Protein AF-A0AAN3H4D5-F1 (afdb_monomer_lite)

Organism: Escherichia coli (NCBI:txid562)

InterPro domains:
  IPR025048 Protein of unknown function DUF3987) [PF13148] (31-76)

Secondary structure (DSSP, 8-state):
-----PPPPP-GGGS-HHHHHHHHHHHHHH---HHHHHHHHHHHHHHHHHTT-EEEETTTEEEE--------PPP-

Radius of gyration: 16.12 Å; chains: 1; bounding box: 37×39×41 Å

Structure (mmCIF, N/CA/C/O backbone):
data_AF-A0AAN3H4D5-F1
#
_entry.id   AF-A0AAN3H4D5-F1
#
loop_
_atom_site.group_PDB
_atom_site.id
_atom_site.type_symbol
_atom_site.label_atom_id
_atom_site.label_alt_id
_atom_site.label_comp_id
_atom_site.label_asym_id
_atom_site.label_entity_id
_atom_site.label_seq_id
_atom_site.pdbx_PDB_ins_code
_atom_site.Cartn_x
_atom_site.Cartn_y
_atom_site.Cartn_z
_atom_site.occupancy
_atom_site.B_iso_or_equiv
_atom_site.auth_seq_id
_atom_site.auth_comp_id
_atom_site.auth_asym_id
_atom_site.auth_atom_id
_atom_site.pdbx_PDB_model_num
ATOM 1 N N . MET A 1 1 ? -22.893 32.616 6.308 1.00 48.78 1 MET A N 1
ATOM 2 C CA . MET A 1 1 ? -22.814 31.311 6.994 1.00 48.78 1 MET A CA 1
ATOM 3 C C . MET A 1 1 ? -21.796 30.472 6.235 1.00 48.78 1 MET A C 1
ATOM 5 O O . MET A 1 1 ? -22.056 30.222 5.063 1.00 48.78 1 MET A O 1
ATOM 9 N N . PRO A 1 2 ? -20.618 30.138 6.787 1.00 53.78 2 PRO A N 1
ATOM 10 C CA . PRO A 1 2 ? -19.708 29.234 6.093 1.00 53.78 2 PRO A CA 1
ATOM 11 C C . PRO A 1 2 ? -20.338 27.834 6.074 1.00 53.78 2 PRO A C 1
ATOM 13 O O . PRO A 1 2 ? -20.826 27.365 7.101 1.00 53.78 2 PRO A O 1
ATOM 16 N N . TYR A 1 3 ? -20.379 27.196 4.905 1.00 56.09 3 TYR A N 1
ATOM 17 C CA . TYR A 1 3 ? -20.692 25.773 4.801 1.00 56.09 3 TYR A CA 1
ATOM 18 C C . TYR A 1 3 ? -19.528 25.017 5.445 1.00 56.09 3 TYR A C 1
ATOM 20 O O . TYR A 1 3 ? -18.468 24.879 4.841 1.00 56.09 3 TYR A O 1
ATOM 28 N N . PHE A 1 4 ? -19.694 24.571 6.689 1.00 56.75 4 PHE A N 1
ATOM 29 C CA . PHE A 1 4 ? -18.839 23.517 7.217 1.00 56.75 4 PHE A CA 1
ATOM 30 C C . PHE A 1 4 ? -19.200 22.245 6.449 1.00 56.75 4 PHE A C 1
ATOM 32 O O . PHE A 1 4 ? -20.262 21.663 6.663 1.00 56.75 4 PHE A O 1
ATOM 39 N N . GLN A 1 5 ? -18.350 21.868 5.494 1.00 53.75 5 GLN A N 1
ATOM 40 C CA . GLN A 1 5 ? -18.392 20.551 4.875 1.00 53.75 5 GLN A CA 1
ATOM 41 C C . GLN A 1 5 ? -18.167 19.544 6.011 1.00 53.75 5 GLN A C 1
ATOM 43 O O . GLN A 1 5 ? -17.105 19.559 6.635 1.00 53.75 5 GLN A O 1
ATOM 48 N N . TYR A 1 6 ? -19.166 18.719 6.334 1.00 56.72 6 TYR A N 1
ATOM 49 C CA . TYR A 1 6 ? -18.903 17.551 7.173 1.00 56.72 6 TYR A CA 1
ATOM 50 C C . TYR A 1 6 ? -17.842 16.712 6.455 1.00 56.72 6 TYR A C 1
ATOM 52 O O . TYR A 1 6 ? -17.951 16.562 5.236 1.00 56.72 6 TYR A O 1
ATOM 6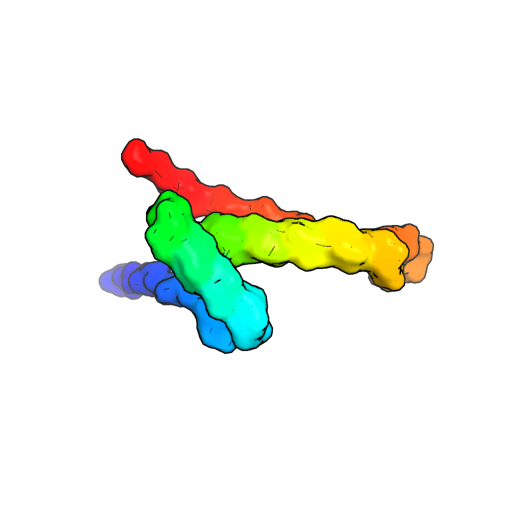0 N N . PRO A 1 7 ? -16.799 16.224 7.150 1.00 63.94 7 PRO A N 1
ATOM 61 C CA . PRO A 1 7 ? -15.820 15.368 6.507 1.00 63.94 7 PRO A CA 1
ATOM 62 C C . PRO A 1 7 ? -16.562 14.167 5.926 1.00 63.94 7 PRO A C 1
ATOM 64 O O . PRO A 1 7 ? -17.255 13.455 6.656 1.00 63.94 7 PRO A O 1
ATOM 67 N N . ASP A 1 8 ? -16.465 13.996 4.608 1.00 68.31 8 ASP A N 1
ATOM 68 C CA . ASP A 1 8 ? -17.036 12.835 3.942 1.00 68.31 8 ASP A CA 1
ATOM 69 C C . ASP A 1 8 ? -16.439 11.570 4.573 1.00 68.31 8 ASP A C 1
ATOM 71 O O . ASP A 1 8 ? -15.242 11.504 4.877 1.00 68.31 8 ASP A O 1
ATOM 75 N N . GLU A 1 9 ? -17.290 10.575 4.812 1.00 83.50 9 GLU A N 1
ATOM 76 C CA . GLU A 1 9 ? -16.869 9.288 5.358 1.00 83.50 9 GLU A CA 1
ATOM 77 C C . GLU A 1 9 ? -15.785 8.664 4.464 1.00 83.50 9 GLU A C 1
ATOM 79 O O . GLU A 1 9 ? -15.779 8.845 3.242 1.00 83.50 9 GLU A O 1
ATOM 84 N N . PHE A 1 10 ? -14.839 7.928 5.061 1.00 89.31 10 PHE A N 1
ATOM 85 C CA . PHE A 1 10 ? -13.758 7.317 4.289 1.00 89.31 10 PHE A CA 1
ATOM 86 C C . PHE A 1 10 ? -14.339 6.417 3.176 1.00 89.31 10 PHE A C 1
ATOM 88 O O . PHE A 1 10 ? -15.139 5.527 3.477 1.00 89.31 10 PHE A O 1
ATOM 95 N N . PRO A 1 11 ? -13.943 6.591 1.897 1.00 93.38 11 PRO A N 1
ATOM 96 C CA . PRO A 1 11 ? -14.645 5.997 0.760 1.00 93.38 11 PRO A CA 1
ATOM 97 C C . PRO A 1 11 ? -14.280 4.518 0.559 1.00 93.38 11 PRO A C 1
ATOM 99 O O . PRO A 1 11 ? -13.611 4.142 -0.406 1.00 93.38 11 PRO A O 1
ATOM 102 N N . LEU A 1 12 ? -14.741 3.648 1.461 1.00 92.94 12 LEU A N 1
ATOM 103 C CA . LEU A 1 12 ? -14.482 2.203 1.417 1.00 92.94 12 LEU A CA 1
ATOM 104 C C . LEU A 1 12 ? -14.961 1.540 0.123 1.00 92.94 12 LEU A C 1
ATOM 106 O O . LEU A 1 12 ? -14.352 0.576 -0.338 1.00 92.94 12 LEU A O 1
ATOM 110 N N . SER A 1 13 ? -16.037 2.047 -0.478 1.00 93.62 13 SER A N 1
ATOM 111 C CA . SER A 1 13 ? -16.591 1.523 -1.730 1.00 93.62 13 SER A CA 1
ATOM 112 C C . SER A 1 13 ? -15.659 1.699 -2.933 1.00 93.62 13 SER A C 1
ATOM 114 O O . SER A 1 13 ? -15.799 0.957 -3.903 1.00 93.62 13 SER A O 1
ATOM 116 N N . SER A 1 14 ? -14.693 2.621 -2.860 1.00 94.75 14 SER A N 1
ATOM 117 C CA . SER A 1 14 ? -13.690 2.850 -3.908 1.00 94.75 14 SER A CA 1
ATOM 118 C C . SER A 1 14 ? -12.554 1.825 -3.892 1.00 94.75 14 SER A C 1
ATOM 120 O O . SER A 1 14 ? -11.797 1.733 -4.859 1.00 94.75 14 SER A O 1
ATOM 122 N N . LEU A 1 15 ? -12.401 1.058 -2.807 1.00 96.19 15 LEU A N 1
ATOM 123 C CA . LEU A 1 15 ? -11.387 0.013 -2.724 1.00 96.19 15 LEU A CA 1
ATOM 124 C C . LEU A 1 15 ? -11.832 -1.244 -3.492 1.00 96.19 15 LEU A C 1
ATOM 126 O O . LEU A 1 15 ? -13.009 -1.616 -3.437 1.00 96.19 15 LEU A O 1
ATOM 130 N N . PRO A 1 16 ? -10.899 -1.958 -4.154 1.00 97.00 16 PRO A N 1
ATOM 131 C CA . PRO A 1 16 ? -11.180 -3.282 -4.698 1.00 97.00 16 PRO A CA 1
ATOM 132 C C . PRO A 1 16 ? -11.745 -4.207 -3.608 1.00 97.00 16 PRO A C 1
ATOM 134 O O . PRO A 1 16 ? -11.218 -4.174 -2.494 1.00 97.00 16 PRO A O 1
ATOM 137 N N . PRO A 1 17 ? -12.750 -5.060 -3.901 1.00 97.31 17 PRO A N 1
ATOM 138 C CA . PRO A 1 17 ? 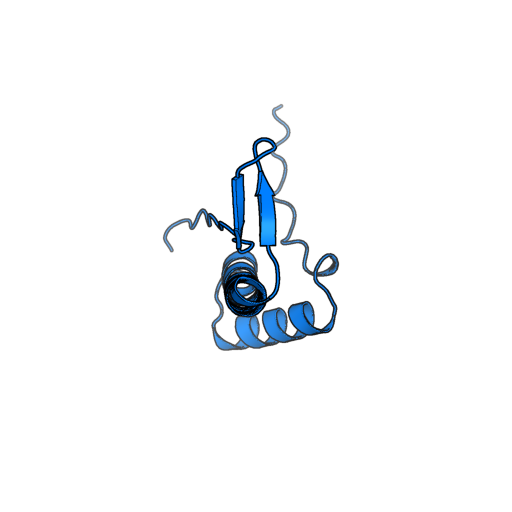-13.456 -5.843 -2.883 1.00 97.31 17 PRO A CA 1
ATOM 139 C C . PRO A 1 17 ? -12.538 -6.599 -1.917 1.00 97.31 17 PRO A C 1
ATOM 141 O O . PRO A 1 17 ? -12.694 -6.472 -0.712 1.00 97.31 17 PRO A O 1
ATOM 144 N N . LEU A 1 18 ? -11.505 -7.275 -2.431 1.00 97.12 18 LEU A N 1
ATOM 145 C CA . LEU A 1 18 ? -10.546 -8.016 -1.606 1.00 97.12 18 LEU A CA 1
ATOM 146 C C . LEU A 1 18 ? -9.811 -7.124 -0.591 1.00 97.12 18 LEU A C 1
ATOM 148 O O . LEU A 1 18 ? -9.634 -7.502 0.562 1.00 97.12 18 LEU A O 1
ATOM 152 N N . ILE A 1 19 ? -9.378 -5.935 -1.019 1.00 97.25 19 ILE A N 1
ATOM 153 C CA . ILE A 1 19 ? -8.666 -4.988 -0.152 1.00 97.25 19 ILE A CA 1
ATOM 154 C C . ILE A 1 19 ? -9.645 -4.349 0.829 1.00 97.25 19 ILE A C 1
ATOM 156 O O . ILE A 1 19 ? -9.321 -4.200 2.002 1.00 97.25 19 ILE A O 1
ATOM 160 N N . ARG A 1 20 ? -10.845 -3.989 0.363 1.00 97.62 20 ARG A N 1
ATOM 161 C CA . ARG A 1 20 ? -11.902 -3.419 1.201 1.00 97.62 20 ARG A CA 1
ATOM 162 C C . ARG A 1 20 ? -12.239 -4.346 2.363 1.00 97.62 20 ARG A C 1
ATOM 164 O O . ARG A 1 20 ? -12.265 -3.892 3.502 1.00 97.62 20 ARG A O 1
ATOM 171 N N . ASP A 1 21 ? -12.476 -5.619 2.076 1.00 97.94 21 ASP A N 1
ATOM 172 C CA . ASP A 1 21 ? -12.904 -6.586 3.082 1.00 97.94 21 ASP A CA 1
ATOM 173 C C . ASP A 1 21 ? -11.777 -6.822 4.111 1.00 97.94 21 ASP A C 1
ATOM 175 O O . ASP A 1 21 ? -12.032 -6.796 5.314 1.00 97.94 21 ASP A O 1
ATOM 179 N N . ALA A 1 22 ? -10.515 -6.890 3.661 1.00 97.31 22 ALA A N 1
ATOM 180 C CA . ALA A 1 22 ? -9.346 -6.954 4.546 1.00 97.31 22 ALA A CA 1
ATOM 181 C C . ALA A 1 22 ? -9.171 -5.693 5.416 1.00 97.31 22 ALA A C 1
ATOM 183 O O . ALA A 1 22 ? -8.801 -5.786 6.586 1.00 97.31 22 ALA A O 1
ATOM 184 N N . VAL A 1 23 ? -9.443 -4.503 4.869 1.00 97.81 23 VAL A N 1
ATOM 185 C CA . VAL A 1 23 ? -9.411 -3.239 5.625 1.00 97.81 23 VAL A CA 1
ATOM 186 C C . VAL A 1 23 ? -10.505 -3.211 6.691 1.00 97.81 23 VAL A C 1
ATOM 188 O O . VAL A 1 23 ? -10.232 -2.788 7.813 1.00 97.81 23 VAL A O 1
ATOM 191 N N . ILE A 1 24 ? -11.717 -3.674 6.370 1.00 97.50 24 ILE A N 1
ATOM 192 C CA . ILE A 1 24 ? -12.828 -3.756 7.330 1.00 97.50 24 ILE A CA 1
ATOM 193 C C . ILE A 1 24 ? -12.464 -4.702 8.478 1.00 97.50 24 ILE A C 1
ATOM 195 O O . ILE A 1 24 ? -12.578 -4.318 9.640 1.00 97.50 24 ILE A O 1
ATOM 199 N N . GLU A 1 25 ? -11.971 -5.903 8.173 1.00 98.19 25 GLU A N 1
ATOM 200 C CA . GLU A 1 25 ? -11.553 -6.877 9.188 1.00 98.19 25 GLU A CA 1
ATOM 201 C C . GLU A 1 25 ? -10.424 -6.324 10.077 1.00 98.19 25 GLU A C 1
ATOM 203 O O . GLU A 1 25 ? -10.512 -6.345 11.307 1.00 98.19 25 GLU A O 1
ATOM 208 N N . ALA A 1 26 ? -9.380 -5.750 9.474 1.00 97.81 26 ALA A N 1
ATOM 209 C CA . ALA A 1 26 ? -8.269 -5.171 10.222 1.00 97.81 26 ALA A CA 1
ATOM 210 C C . ALA A 1 26 ? -8.706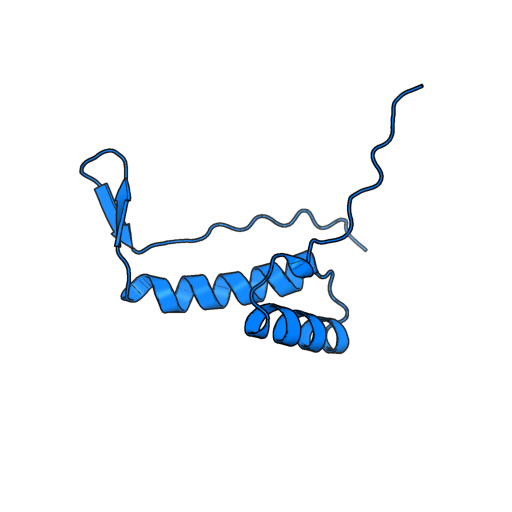 -3.976 11.086 1.00 97.81 26 ALA A C 1
ATOM 212 O O . ALA A 1 26 ? -8.202 -3.804 12.200 1.00 97.81 26 ALA A O 1
ATOM 213 N N . GLN A 1 27 ? -9.659 -3.162 10.621 1.00 97.19 27 GLN A N 1
ATOM 214 C CA . GLN A 1 27 ? -10.228 -2.078 11.420 1.00 97.19 27 GLN A CA 1
ATOM 215 C C . GLN A 1 27 ? -11.030 -2.612 12.609 1.00 97.19 27 GLN A C 1
ATOM 217 O O . GLN A 1 27 ? -10.887 -2.082 13.709 1.00 97.19 27 GLN A O 1
ATOM 222 N N . GLN A 1 28 ? -11.801 -3.685 12.435 1.00 97.44 28 GLN A N 1
ATOM 223 C CA . GLN A 1 28 ? -12.529 -4.324 13.536 1.00 97.44 28 GLN A CA 1
ATOM 224 C C . GLN A 1 28 ? -11.586 -4.873 14.616 1.00 97.44 28 GLN A C 1
ATOM 226 O O . GLN A 1 28 ? -11.913 -4.824 15.800 1.00 97.44 28 GLN A O 1
ATOM 231 N N . ILE A 1 29 ? -10.399 -5.349 14.240 1.00 97.69 29 ILE A N 1
ATOM 232 C CA . ILE A 1 29 ? -9.402 -5.854 15.195 1.00 97.69 29 ILE A CA 1
ATOM 233 C C . ILE A 1 29 ? -8.657 -4.706 15.886 1.00 97.69 29 ILE A C 1
ATOM 235 O O . ILE A 1 29 ? -8.504 -4.699 17.105 1.00 97.69 29 ILE A O 1
ATOM 239 N N . THR A 1 30 ? -8.164 -3.742 15.109 1.00 96.19 30 THR A N 1
ATOM 240 C CA . THR A 1 30 ? -7.264 -2.687 15.608 1.00 96.19 30 THR A CA 1
ATOM 241 C C . THR A 1 30 ? -7.994 -1.492 16.205 1.00 96.19 30 THR A C 1
ATOM 243 O O . THR A 1 30 ? -7.391 -0.737 16.963 1.00 96.19 30 THR A O 1
ATOM 246 N N . GLN A 1 31 ? -9.263 -1.291 15.838 1.00 95.00 31 GLN A N 1
ATOM 247 C CA . GLN A 1 31 ? -10.061 -0.099 16.138 1.00 95.00 31 GLN A CA 1
ATOM 248 C C . GLN A 1 31 ? -9.436 1.218 15.637 1.00 95.00 31 GLN A C 1
ATOM 250 O O . GLN A 1 31 ? -9.868 2.303 16.022 1.00 95.00 31 GLN A O 1
ATOM 255 N N . ALA A 1 32 ? -8.437 1.149 14.750 1.00 92.94 32 ALA A N 1
ATOM 256 C CA . ALA A 1 32 ? -7.809 2.327 14.166 1.00 92.94 32 ALA A CA 1
ATOM 257 C C . ALA A 1 32 ? -8.732 3.001 13.126 1.00 92.94 32 ALA A C 1
ATOM 259 O O . ALA A 1 32 ? -9.580 2.335 12.527 1.00 92.94 32 ALA A O 1
ATOM 260 N N . PRO A 1 33 ? -8.564 4.307 12.847 1.00 91.81 33 PRO A N 1
ATOM 261 C CA . PRO A 1 33 ? -9.328 4.985 11.801 1.00 91.81 33 PRO A CA 1
ATOM 262 C C . PRO A 1 33 ? -9.186 4.291 10.438 1.00 91.81 33 PRO A C 1
ATOM 264 O O . PRO A 1 33 ? -8.077 3.932 10.034 1.00 91.81 33 PRO A O 1
ATOM 267 N N . LEU A 1 34 ? -10.290 4.160 9.690 1.00 93.00 34 LEU A N 1
ATOM 268 C CA . LEU A 1 34 ? -10.322 3.448 8.401 1.00 93.00 34 LEU A CA 1
ATOM 269 C C . LEU A 1 34 ? -9.264 3.942 7.408 1.00 93.00 34 LEU A C 1
ATOM 271 O O . LEU A 1 34 ? -8.633 3.130 6.738 1.00 93.00 34 LEU A O 1
ATOM 275 N N . GLY A 1 35 ? -9.023 5.255 7.351 1.00 92.62 35 GLY A N 1
ATOM 276 C CA . GLY A 1 35 ? -7.991 5.828 6.484 1.00 92.62 35 GLY A CA 1
ATOM 277 C C . GLY A 1 35 ? -6.578 5.335 6.808 1.00 92.62 35 GLY A C 1
ATOM 278 O O . GLY A 1 35 ? -5.800 5.079 5.892 1.00 92.62 35 GLY A O 1
ATOM 279 N N . LEU A 1 36 ? -6.261 5.118 8.089 1.00 93.94 36 LEU A N 1
ATOM 280 C CA . LEU A 1 36 ? -4.962 4.602 8.534 1.00 93.94 36 LEU A CA 1
ATOM 281 C C . LEU A 1 36 ? -4.810 3.116 8.179 1.00 93.94 36 LEU A C 1
ATOM 283 O O . LEU A 1 36 ? -3.773 2.688 7.662 1.00 93.94 36 LEU A O 1
ATOM 287 N N . VAL A 1 37 ? -5.864 2.327 8.397 1.00 96.25 37 VAL A N 1
ATOM 288 C CA . VAL A 1 37 ? -5.874 0.900 8.044 1.00 96.25 37 VAL A CA 1
ATOM 289 C C . VAL A 1 37 ? -5.764 0.718 6.526 1.00 96.25 37 VAL A C 1
ATOM 291 O O . VAL A 1 37 ? -4.939 -0.063 6.049 1.00 96.25 37 VAL A O 1
ATOM 294 N N . ALA A 1 38 ? -6.518 1.500 5.750 1.00 96.19 38 ALA A N 1
ATOM 295 C CA . ALA A 1 38 ? -6.442 1.501 4.293 1.00 96.19 38 ALA A CA 1
ATOM 296 C C . ALA A 1 38 ? -5.060 1.935 3.783 1.00 96.19 38 ALA A C 1
ATOM 298 O O . ALA A 1 38 ? -4.517 1.301 2.878 1.00 96.19 38 ALA A O 1
ATOM 299 N N . ALA A 1 39 ? -4.454 2.961 4.389 1.00 95.81 39 ALA A N 1
ATOM 300 C CA . ALA A 1 39 ? -3.089 3.379 4.078 1.00 95.81 39 ALA A CA 1
ATOM 301 C C . ALA A 1 39 ? -2.083 2.234 4.298 1.00 95.81 39 ALA A C 1
ATOM 303 O O . ALA A 1 39 ? -1.224 1.993 3.451 1.00 95.81 39 ALA A O 1
ATOM 304 N N . SER A 1 40 ? -2.232 1.465 5.377 1.00 96.00 40 SER A N 1
ATOM 305 C CA . SER A 1 40 ? -1.385 0.293 5.643 1.00 96.00 40 SER A CA 1
ATOM 306 C C . SER A 1 40 ? -1.536 -0.788 4.564 1.00 96.00 40 SER A C 1
ATOM 308 O O . SER A 1 40 ? -0.536 -1.286 4.041 1.00 96.00 40 SER A O 1
ATOM 310 N N . ALA A 1 41 ? -2.774 -1.103 4.167 1.00 97.19 41 ALA A N 1
ATOM 311 C CA . ALA A 1 41 ? -3.044 -2.067 3.099 1.00 97.19 41 ALA A CA 1
ATOM 312 C C . ALA A 1 41 ? -2.452 -1.618 1.749 1.00 97.19 41 ALA A C 1
ATOM 314 O O . ALA A 1 41 ? -1.777 -2.394 1.069 1.00 97.19 41 ALA A O 1
ATOM 315 N N . LEU A 1 42 ? -2.635 -0.347 1.381 1.00 96.88 42 LEU A N 1
ATOM 316 C CA . LEU A 1 42 ? -2.060 0.230 0.162 1.00 96.88 42 LEU A CA 1
ATOM 317 C C . LEU A 1 42 ? -0.525 0.285 0.206 1.00 96.88 42 LEU A C 1
ATOM 319 O O . LEU A 1 42 ? 0.125 0.107 -0.826 1.00 96.88 42 LEU A O 1
ATOM 323 N N . GLY A 1 43 ? 0.065 0.475 1.388 1.00 97.12 43 GLY A N 1
ATOM 324 C CA . GLY A 1 43 ? 1.509 0.384 1.603 1.00 97.12 43 GLY A CA 1
ATOM 325 C C . GLY A 1 43 ? 2.060 -1.009 1.289 1.00 97.12 43 GLY A C 1
ATOM 326 O O . GLY A 1 43 ? 3.061 -1.127 0.581 1.00 97.12 43 GLY A O 1
ATOM 327 N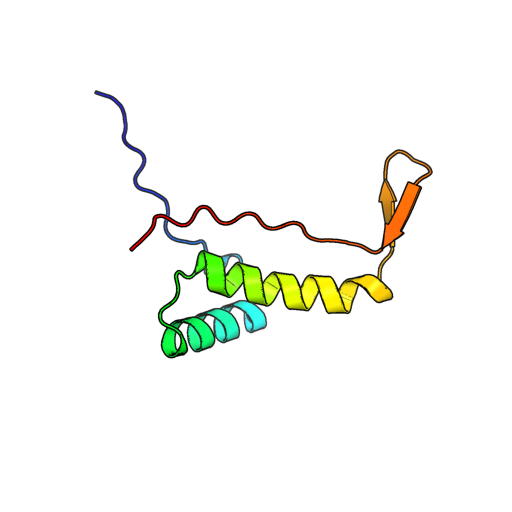 N . ALA A 1 44 ? 1.373 -2.068 1.730 1.00 96.56 44 ALA A N 1
ATOM 328 C CA . ALA A 1 44 ? 1.745 -3.444 1.394 1.00 96.56 44 ALA A CA 1
ATOM 329 C C . ALA A 1 44 ? 1.649 -3.712 -0.119 1.00 96.56 44 ALA A C 1
ATOM 331 O O . ALA A 1 44 ? 2.569 -4.287 -0.703 1.00 96.56 44 ALA A O 1
ATOM 332 N N . VAL A 1 45 ? 0.586 -3.231 -0.776 1.00 96.12 45 VAL A N 1
ATOM 333 C CA . VAL A 1 45 ? 0.438 -3.324 -2.241 1.00 96.12 45 VAL A CA 1
ATOM 334 C C . VAL A 1 45 ? 1.581 -2.597 -2.955 1.00 96.12 45 VAL A C 1
ATOM 336 O O . VAL A 1 45 ? 2.219 -3.171 -3.835 1.00 96.12 45 VAL A O 1
ATOM 339 N N . SER A 1 46 ? 1.894 -1.366 -2.540 1.00 97.00 46 SER A N 1
ATOM 340 C CA . SER A 1 46 ? 3.019 -0.585 -3.068 1.00 97.00 46 SER A CA 1
ATOM 341 C C . SER A 1 46 ? 4.340 -1.351 -2.962 1.00 97.00 46 SER A C 1
ATOM 343 O O . SER A 1 46 ? 5.115 -1.382 -3.916 1.00 97.00 46 SER A O 1
ATOM 345 N N . LEU A 1 47 ? 4.598 -2.010 -1.828 1.00 96.44 47 LEU A N 1
ATOM 346 C CA . LEU A 1 47 ? 5.811 -2.804 -1.620 1.00 96.44 47 LEU A CA 1
ATOM 347 C C . LEU A 1 47 ? 5.906 -4.003 -2.569 1.00 96.44 47 LEU A C 1
ATOM 349 O O . LEU A 1 47 ? 6.959 -4.229 -3.159 1.00 96.44 47 LEU A O 1
ATOM 353 N N . VAL A 1 48 ? 4.817 -4.750 -2.752 1.00 96.19 48 VAL A N 1
ATOM 354 C CA . VAL A 1 48 ? 4.804 -5.910 -3.660 1.00 96.19 48 VAL A CA 1
ATOM 355 C C . VAL A 1 48 ? 4.957 -5.470 -5.119 1.00 96.19 48 VAL A C 1
ATOM 357 O O . VAL A 1 48 ? 5.680 -6.105 -5.887 1.00 96.19 48 VAL A O 1
ATOM 360 N N . CYS A 1 49 ? 4.323 -4.363 -5.509 1.00 96.75 49 CYS A N 1
ATOM 361 C CA . CYS A 1 49 ? 4.382 -3.853 -6.878 1.00 96.75 49 CYS A CA 1
ATOM 362 C C . CYS A 1 49 ? 5.738 -3.235 -7.249 1.00 96.75 49 CYS A C 1
ATOM 364 O O . CYS A 1 49 ? 6.095 -3.253 -8.428 1.00 96.75 49 CYS A O 1
ATOM 366 N N . GLN A 1 50 ? 6.497 -2.719 -6.275 1.00 96.88 50 GLN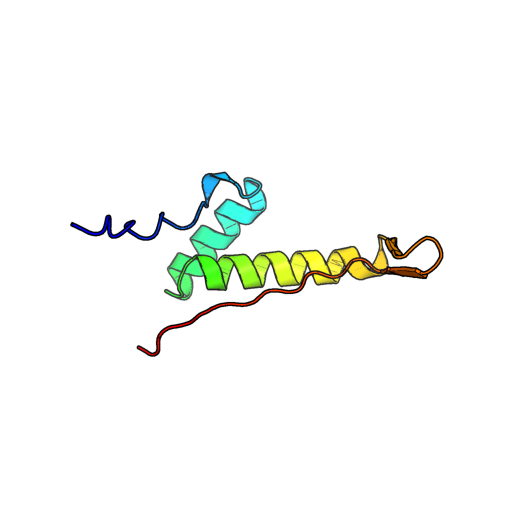 A N 1
ATOM 367 C CA . GLN A 1 50 ? 7.773 -2.025 -6.500 1.00 96.88 50 GLN A CA 1
ATOM 368 C C . GLN A 1 50 ? 8.765 -2.827 -7.350 1.00 96.88 50 GLN A C 1
ATOM 370 O O . GLN A 1 50 ? 9.395 -2.263 -8.236 1.00 96.88 50 GLN A O 1
ATOM 375 N N . ASN A 1 51 ? 8.884 -4.141 -7.137 1.00 94.88 51 ASN A N 1
ATOM 376 C CA . ASN A 1 51 ? 9.828 -4.977 -7.891 1.00 94.88 51 ASN A CA 1
ATOM 377 C C . ASN A 1 51 ? 9.279 -5.472 -9.246 1.00 94.88 51 ASN A C 1
ATOM 379 O O . ASN A 1 51 ? 9.968 -6.182 -9.973 1.00 94.88 51 ASN A O 1
ATOM 383 N N . LEU A 1 52 ? 8.022 -5.159 -9.569 1.00 97.44 52 LEU A N 1
ATOM 384 C CA . LEU A 1 52 ? 7.323 -5.705 -10.737 1.00 97.44 52 LEU A CA 1
ATOM 385 C C . LEU A 1 52 ? 7.070 -4.657 -11.820 1.00 97.44 52 LEU A C 1
ATOM 387 O O . LEU A 1 52 ? 6.944 -5.009 -12.992 1.00 97.44 52 LEU A O 1
ATOM 391 N N . ILE A 1 53 ? 6.939 -3.387 -11.432 1.00 97.38 53 ILE A N 1
ATOM 392 C CA . ILE A 1 53 ? 6.455 -2.330 -12.318 1.00 97.38 53 ILE A CA 1
ATOM 393 C C . ILE A 1 53 ? 7.374 -1.117 -12.220 1.00 97.38 53 ILE A C 1
ATOM 395 O O . ILE A 1 53 ? 7.508 -0.510 -11.160 1.00 97.38 53 ILE A O 1
ATOM 399 N N . ASP A 1 54 ? 7.923 -0.715 -13.363 1.00 96.25 54 ASP A N 1
ATOM 400 C CA . ASP A 1 54 ? 8.571 0.582 -13.530 1.00 96.25 54 ASP A CA 1
ATOM 401 C C . ASP A 1 54 ? 7.609 1.613 -14.121 1.00 96.25 54 ASP A C 1
ATOM 403 O O . ASP A 1 54 ? 6.801 1.303 -15.000 1.00 96.25 54 ASP A O 1
ATOM 407 N N . VAL A 1 55 ? 7.784 2.873 -13.729 1.00 94.81 55 VAL A N 1
ATOM 408 C CA . VAL A 1 55 ? 7.110 4.035 -14.314 1.00 94.81 55 VAL A CA 1
ATOM 409 C C . VAL A 1 55 ? 8.113 5.039 -14.866 1.00 94.81 55 VAL A C 1
ATOM 411 O O . VAL A 1 55 ? 9.162 5.301 -14.273 1.00 94.81 55 VAL A O 1
ATOM 414 N N . CYS A 1 56 ? 7.773 5.636 -16.008 1.00 95.50 56 CYS A N 1
ATOM 415 C CA . CYS A 1 56 ? 8.529 6.735 -16.599 1.00 95.50 56 CYS A CA 1
ATOM 416 C C . CYS A 1 56 ? 8.027 8.072 -16.051 1.00 95.50 56 CYS A C 1
ATOM 418 O O . CYS A 1 56 ? 6.835 8.375 -16.099 1.00 95.50 56 CYS A O 1
ATOM 420 N N . ARG A 1 57 ? 8.953 8.888 -15.558 1.00 91.19 57 ARG A N 1
ATOM 421 C CA . ARG A 1 57 ? 8.718 10.231 -15.019 1.00 91.19 57 ARG A CA 1
ATOM 422 C C . ARG A 1 57 ? 9.654 11.196 -15.734 1.00 91.19 57 ARG A C 1
ATOM 424 O O . ARG A 1 57 ? 10.756 10.805 -16.106 1.00 91.19 57 ARG A O 1
ATOM 431 N N . LEU A 1 58 ? 9.238 12.450 -15.918 1.00 88.69 58 LEU A N 1
ATOM 432 C CA . LEU A 1 58 ? 10.082 13.501 -16.517 1.00 88.69 58 LEU A CA 1
ATOM 433 C C . LEU A 1 58 ? 10.802 13.027 -17.801 1.00 88.69 58 LEU A C 1
ATOM 435 O O . LEU A 1 58 ? 11.991 13.261 -17.995 1.00 88.69 58 LEU A O 1
ATOM 439 N N . ASN A 1 59 ? 10.055 12.313 -18.650 1.00 85.25 59 ASN A N 1
ATOM 440 C CA . ASN A 1 59 ? 10.437 11.683 -19.919 1.00 85.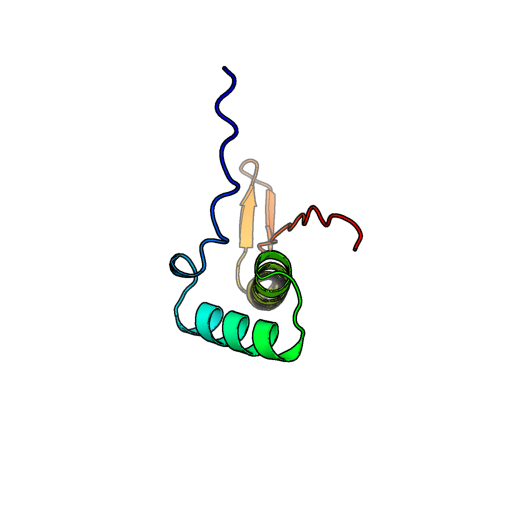25 59 ASN A CA 1
ATOM 441 C C . ASN A 1 59 ? 11.479 10.556 -19.831 1.00 85.25 59 ASN A C 1
ATOM 443 O O . ASN A 1 59 ? 11.251 9.489 -20.396 1.00 85.25 59 ASN A O 1
ATOM 447 N N . THR A 1 60 ? 12.602 10.759 -19.146 1.00 89.94 60 THR A N 1
ATOM 448 C CA . THR A 1 60 ? 13.739 9.821 -19.149 1.00 89.94 60 THR A CA 1
ATOM 449 C C . THR A 1 60 ? 13.980 9.139 -17.805 1.00 89.94 60 THR A C 1
ATOM 451 O O . THR A 1 60 ? 14.724 8.160 -17.748 1.00 89.94 60 THR A O 1
ATOM 454 N N . LEU A 1 61 ? 13.346 9.598 -16.719 1.00 93.75 61 LEU A N 1
ATOM 455 C CA . LEU A 1 61 ? 13.533 9.016 -15.391 1.00 93.75 61 LEU A CA 1
ATOM 456 C C . LEU A 1 61 ? 12.598 7.831 -15.183 1.00 93.75 61 LEU A C 1
ATOM 458 O O . LEU A 1 61 ? 11.465 7.971 -14.715 1.00 93.75 61 LEU A O 1
ATOM 462 N N . ARG A 1 62 ? 13.108 6.644 -15.491 1.00 95.62 62 ARG A N 1
ATOM 463 C CA . ARG A 1 62 ? 12.448 5.375 -15.200 1.00 95.62 62 ARG A CA 1
ATOM 464 C C . ARG A 1 62 ? 12.877 4.836 -13.837 1.00 95.62 62 ARG A C 1
ATOM 466 O O . ARG A 1 62 ? 14.048 4.911 -13.480 1.00 95.62 62 ARG A O 1
ATOM 473 N N . GLY A 1 63 ? 11.929 4.313 -13.074 1.00 95.38 63 GLY A N 1
ATOM 474 C CA . GLY A 1 63 ? 12.200 3.623 -11.816 1.00 95.38 63 GLY A CA 1
ATOM 475 C C . GLY A 1 63 ? 10.954 2.920 -11.291 1.00 95.38 63 GLY A C 1
ATOM 476 O O . GLY A 1 63 ? 9.888 3.082 -11.893 1.00 95.38 63 GLY A O 1
ATOM 477 N N . PRO A 1 64 ? 11.069 2.187 -10.176 1.00 96.69 64 PRO A N 1
ATOM 478 C CA . PRO A 1 64 ? 9.968 1.397 -9.651 1.00 96.69 64 PRO A CA 1
ATOM 479 C C . PRO A 1 64 ? 8.788 2.287 -9.253 1.00 96.69 64 PRO A C 1
ATOM 481 O O . PRO A 1 64 ? 8.964 3.447 -8.858 1.00 96.69 64 PRO A O 1
ATOM 484 N N . VAL A 1 65 ? 7.574 1.743 -9.342 1.00 96.62 65 VAL A N 1
ATOM 485 C CA . VAL A 1 65 ? 6.381 2.384 -8.772 1.00 96.62 65 VAL A CA 1
ATOM 486 C C . VAL A 1 65 ? 6.572 2.626 -7.282 1.00 96.62 65 VAL A C 1
ATOM 488 O O . VAL A 1 65 ? 7.142 1.804 -6.585 1.00 96.62 65 VAL A O 1
ATOM 491 N N . SER A 1 66 ? 6.057 3.734 -6.768 1.00 95.00 66 SER A N 1
ATOM 492 C CA . SER A 1 66 ? 6.068 4.014 -5.334 1.00 95.00 66 SER A CA 1
ATOM 493 C C . SER A 1 66 ? 4.808 4.774 -4.958 1.00 95.00 66 SER A C 1
ATOM 495 O O . SER A 1 66 ? 4.416 5.696 -5.675 1.00 95.00 66 SER A O 1
ATOM 497 N N . LEU A 1 67 ? 4.212 4.434 -3.822 1.00 95.88 67 LEU A N 1
ATOM 498 C CA . LEU A 1 67 ? 3.089 5.158 -3.240 1.00 95.88 67 LEU A CA 1
ATOM 499 C C . LEU A 1 67 ? 3.562 5.946 -2.013 1.00 95.88 67 LEU A C 1
ATOM 501 O O . LEU A 1 67 ? 4.183 5.374 -1.118 1.00 95.88 67 LEU A O 1
ATOM 505 N N . PHE A 1 68 ? 3.245 7.239 -1.959 1.00 94.56 68 PHE A N 1
ATOM 506 C CA . PHE A 1 68 ? 3.420 8.064 -0.765 1.00 94.56 68 PHE A CA 1
ATOM 507 C C . PHE A 1 68 ? 2.057 8.311 -0.117 1.00 94.56 68 PHE A C 1
ATOM 509 O O . PHE A 1 68 ? 1.100 8.669 -0.802 1.00 94.56 68 PHE A O 1
ATOM 516 N N . LEU A 1 69 ? 1.975 8.110 1.197 1.00 94.12 69 LEU A N 1
ATOM 517 C CA . LEU A 1 69 ? 0.749 8.233 1.978 1.00 94.12 69 LEU A CA 1
ATOM 518 C C . LEU A 1 69 ? 0.990 9.206 3.131 1.00 94.12 69 LEU A C 1
ATOM 520 O O . LEU A 1 69 ? 1.960 9.064 3.872 1.00 94.12 69 LEU A O 1
ATOM 524 N N . LEU A 1 70 ? 0.088 10.172 3.290 1.00 92.69 70 LEU A N 1
ATOM 525 C CA . LEU A 1 70 ? 0.087 11.121 4.397 1.00 92.69 70 LEU A CA 1
ATOM 526 C C . LEU A 1 70 ? -1.229 10.971 5.153 1.00 92.69 70 LEU A C 1
ATOM 528 O O . LEU A 1 70 ? -2.299 11.118 4.567 1.00 92.69 70 LEU A O 1
ATOM 532 N N . THR A 1 71 ? -1.144 10.680 6.448 1.00 87.62 71 THR A N 1
ATOM 533 C CA . THR A 1 71 ? -2.310 10.633 7.335 1.00 87.62 71 THR A CA 1
ATOM 534 C C . THR A 1 71 ? -2.236 11.812 8.289 1.00 87.62 71 THR A C 1
ATOM 536 O O . THR A 1 71 ? -1.251 11.963 9.009 1.00 87.62 71 THR A O 1
ATOM 539 N N . LEU A 1 72 ? -3.276 12.642 8.291 1.00 85.88 72 LEU A N 1
ATOM 540 C CA . LEU A 1 72 ? -3.477 13.652 9.321 1.00 85.88 72 LEU A CA 1
ATOM 541 C C . LEU A 1 72 ? -4.231 12.983 10.466 1.00 85.88 72 LEU A C 1
ATOM 543 O O . LEU A 1 72 ? -5.434 12.757 10.373 1.00 85.88 72 LEU A O 1
ATOM 547 N N . ALA A 1 73 ? -3.496 12.598 11.502 1.00 79.19 73 ALA A N 1
ATOM 548 C CA . ALA A 1 73 ? -4.081 12.074 12.722 1.00 79.19 73 ALA A CA 1
ATOM 549 C C . ALA A 1 73 ? -4.232 13.221 13.723 1.00 79.19 73 ALA A C 1
ATOM 551 O O . ALA A 1 73 ? -3.248 13.881 14.062 1.00 79.19 73 ALA A O 1
ATOM 552 N N . GLU A 1 74 ? -5.452 13.451 14.196 1.00 74.38 74 GLU A N 1
ATOM 553 C CA . GLU A 1 74 ? -5.657 14.227 15.415 1.00 74.38 74 GLU A CA 1
ATOM 554 C C . GLU A 1 74 ? -5.283 13.336 16.607 1.00 74.38 74 GLU A C 1
ATOM 556 O O . GLU A 1 74 ? -5.583 12.140 16.620 1.00 74.38 74 GLU A O 1
ATOM 561 N N . SER A 1 75 ? -4.552 13.888 17.576 1.00 71.75 75 SER A N 1
ATOM 562 C CA . SER A 1 75 ? -4.201 13.158 18.795 1.00 71.75 75 SER A CA 1
ATOM 563 C C . SER A 1 75 ? -5.470 12.834 19.584 1.00 71.75 75 SER A C 1
ATOM 565 O O . SER A 1 75 ? -6.278 13.736 19.811 1.00 71.75 75 SER A O 1
ATOM 567 N N . GLY A 1 76 ? -5.616 11.571 19.990 1.00 56.38 76 GLY A N 1
ATOM 568 C CA . GLY A 1 76 ? -6.671 11.122 20.904 1.00 56.38 76 GLY A CA 1
ATOM 569 C C . GLY A 1 76 ? -6.444 11.554 22.345 1.00 56.38 76 GLY A C 1
ATOM 570 O O . GLY A 1 76 ? -5.271 11.805 22.709 1.00 56.38 76 GLY A O 1
#

Sequence (76 aa):
MPYFQYPDEFPLSSLPPLIRDAVIEAQQITQAPLGLVAASALGAVSLVCQNLIDVCRLNTLRGPVSLFLLTLAESG

pLDDT: mean 89.61, std 12.99, range [48.78, 98.19]

Foldseek 3Di:
DDPPDDPPQDPLVPDDPVLSVVLVVVCVVPVDRSLVSSVVSVQVVQVVQQVPDWDDDPNHDIHGGHDDDDDDDDDD